Protein AF-A0A0G2JRS3-F1 (afdb_monomer_lite)

pLDDT: mean 91.02, std 6.95, range [60.47, 98.31]

Sequence (140 aa):
AFAGEIPKVLVAGDTMDSVKQSAALCLLRLYRTSPDLVPMGDWTSRVVHLLNDQHLGVVTAATSLITTLAQKNPEEFKTSVSLAVSRLSRIVTSASTDLQDYTYYFVPAPWLSVKLLRLLQCYPPPDPAVRGRLTECLET

Radius of gyration: 15.16 Å; chains: 1; bounding box: 39×33×40 Å

Foldseek 3Di:
DVLVCLLVLLLDPPHDLVSVLVSLVVNQVCCVVPVVSHDDDDSLVSLLVLLVDPDVSNVLSSLSSLLVVCLVVVPSNVSSLLSLLVSLLCQLPDDCVSQVVQQDPNRGNVSSNVSSVSSNVSDDQDDPVSNVSNVVSVVD

Structure (mmCIF, N/CA/C/O backbone):
data_AF-A0A0G2JRS3-F1
#
_entry.id   AF-A0A0G2JRS3-F1
#
loop_
_atom_site.group_PDB
_atom_site.id
_atom_site.type_symbol
_atom_site.label_atom_id
_atom_site.label_alt_id
_atom_site.label_comp_id
_atom_site.label_asym_id
_atom_site.label_entity_id
_atom_site.label_seq_id
_atom_site.pdbx_PDB_ins_code
_atom_site.Cartn_x
_atom_site.Cartn_y
_atom_site.Cartn_z
_atom_site.occupancy
_atom_site.B_iso_or_equiv
_atom_site.auth_seq_id
_atom_site.auth_comp_id
_atom_site.auth_asym_id
_atom_site.auth_atom_id
_atom_site.pdbx_PDB_model_num
ATOM 1 N N . ALA A 1 1 ? -21.414 -3.205 16.087 1.00 60.47 1 ALA A N 1
ATOM 2 C CA . ALA A 1 1 ? -21.018 -4.606 15.829 1.00 60.47 1 ALA A CA 1
ATOM 3 C C . ALA A 1 1 ? -20.270 -4.742 14.498 1.00 60.47 1 ALA A C 1
ATOM 5 O O . ALA A 1 1 ? -19.077 -4.980 14.531 1.00 60.47 1 ALA A O 1
ATOM 6 N N . PHE A 1 2 ? -20.906 -4.492 13.346 1.00 73.69 2 PHE A N 1
ATOM 7 C CA . PHE A 1 2 ? -20.319 -4.732 12.011 1.00 73.69 2 PHE A CA 1
ATOM 8 C C . PHE A 1 2 ? -19.009 -3.974 11.695 1.00 73.69 2 PHE A C 1
ATOM 10 O O . PHE A 1 2 ? -18.067 -4.568 11.180 1.00 73.69 2 PHE A O 1
ATOM 17 N N . ALA A 1 3 ? -18.908 -2.686 12.046 1.00 75.69 3 ALA A N 1
ATOM 18 C CA . ALA A 1 3 ? -17.735 -1.862 11.716 1.00 75.69 3 ALA A CA 1
ATOM 19 C C . ALA A 1 3 ? -16.421 -2.341 12.369 1.00 75.69 3 ALA A C 1
ATOM 21 O O . ALA A 1 3 ? -15.354 -2.146 11.797 1.00 75.69 3 ALA A O 1
ATOM 22 N N . GLY A 1 4 ? -16.496 -3.002 13.531 1.00 80.94 4 GLY A N 1
ATOM 23 C CA . GLY A 1 4 ? -15.323 -3.523 14.241 1.00 80.94 4 GLY A CA 1
ATOM 24 C C . GLY A 1 4 ? -14.808 -4.866 13.712 1.00 80.94 4 GLY A C 1
ATOM 25 O O . GLY A 1 4 ? -13.667 -5.228 13.989 1.00 80.94 4 GLY A O 1
ATOM 26 N N . GLU A 1 5 ? -15.614 -5.596 12.936 1.00 87.81 5 GLU A N 1
ATOM 27 C CA . GLU A 1 5 ? -15.226 -6.897 12.374 1.00 87.81 5 GLU A CA 1
ATOM 28 C C . GLU A 1 5 ? -14.497 -6.756 11.031 1.00 87.81 5 GLU A C 1
ATOM 30 O O . GLU A 1 5 ? -13.619 -7.556 10.718 1.00 87.81 5 GLU A O 1
ATOM 35 N N . ILE A 1 6 ? -14.790 -5.708 10.251 1.00 90.44 6 ILE A N 1
ATOM 36 C CA . ILE A 1 6 ? -14.165 -5.499 8.933 1.00 90.44 6 ILE A CA 1
ATOM 37 C C . ILE A 1 6 ? -12.636 -5.379 9.016 1.00 90.44 6 ILE A C 1
ATOM 39 O O . ILE A 1 6 ? -11.966 -6.048 8.227 1.00 90.44 6 ILE A O 1
ATOM 43 N N . PRO A 1 7 ? -12.046 -4.600 9.947 1.00 90.88 7 PRO A N 1
ATOM 44 C CA . PRO A 1 7 ? -10.596 -4.569 10.094 1.00 90.88 7 PRO A CA 1
ATOM 45 C C . PRO A 1 7 ? -10.005 -5.944 10.408 1.00 90.88 7 PRO A C 1
ATOM 47 O O . PRO A 1 7 ? -8.931 -6.257 9.908 1.00 90.88 7 PRO A O 1
ATOM 50 N N . LYS A 1 8 ? -10.711 -6.784 11.182 1.00 90.75 8 LYS A N 1
ATOM 51 C CA . LYS A 1 8 ? -10.253 -8.141 11.517 1.00 90.75 8 LYS A CA 1
ATOM 52 C C . LYS A 1 8 ? -10.215 -9.033 10.281 1.00 90.75 8 LYS A C 1
ATOM 54 O O . LYS A 1 8 ? -9.207 -9.691 10.062 1.00 90.75 8 LYS A O 1
ATOM 59 N N . VAL A 1 9 ? -11.264 -8.996 9.455 1.00 92.44 9 VAL A N 1
ATOM 60 C CA . VAL A 1 9 ? -11.320 -9.722 8.173 1.00 92.44 9 VAL A CA 1
ATOM 61 C C . VAL A 1 9 ? -10.226 -9.234 7.221 1.00 92.44 9 VAL A C 1
ATOM 63 O O . VAL A 1 9 ? -9.559 -10.033 6.576 1.00 92.44 9 VAL A O 1
ATOM 66 N N . LEU A 1 10 ? -9.992 -7.921 7.158 1.00 92.50 10 LEU A N 1
ATOM 67 C CA . LEU A 1 10 ? -8.975 -7.339 6.281 1.00 92.50 10 LEU A CA 1
ATOM 68 C C . LEU A 1 10 ? -7.552 -7.815 6.616 1.00 92.50 10 LEU A C 1
ATOM 70 O O . LEU A 1 10 ? -6.735 -7.987 5.713 1.00 92.50 10 LEU A O 1
ATOM 74 N N . VAL A 1 11 ? -7.247 -8.010 7.901 1.00 91.69 11 VAL A N 1
ATOM 75 C CA . VAL A 1 11 ? -5.906 -8.399 8.372 1.00 91.69 11 VAL A CA 1
ATOM 76 C C . VAL A 1 11 ? -5.775 -9.892 8.679 1.00 91.69 11 VAL A C 1
ATOM 78 O O . VAL A 1 11 ? -4.726 -10.323 9.164 1.00 91.69 11 VAL A O 1
ATOM 81 N N . ALA A 1 12 ? -6.826 -10.675 8.439 1.00 91.69 12 ALA A N 1
ATOM 82 C CA . ALA A 1 12 ? -6.815 -12.115 8.629 1.00 91.69 12 ALA A CA 1
ATOM 83 C C . ALA A 1 12 ? -6.032 -12.796 7.492 1.00 91.69 12 ALA A C 1
ATOM 85 O O . ALA A 1 12 ? -6.225 -12.507 6.309 1.00 91.69 12 ALA A O 1
ATOM 86 N N . GLY A 1 13 ? -5.101 -13.680 7.862 1.00 86.69 13 GLY A N 1
ATOM 87 C CA . GLY A 1 13 ? -4.164 -14.301 6.917 1.00 86.69 13 GLY A CA 1
ATOM 88 C C . GLY A 1 13 ? -4.803 -15.338 5.991 1.00 86.69 13 GLY A C 1
ATOM 89 O O . GLY A 1 13 ? -4.315 -15.547 4.887 1.00 86.69 13 GLY A O 1
ATOM 90 N N . ASP A 1 14 ? -5.903 -15.948 6.421 1.00 90.12 14 ASP A N 1
ATOM 91 C CA . ASP A 1 14 ? -6.689 -16.958 5.704 1.00 90.12 14 ASP A CA 1
ATOM 92 C C . ASP A 1 14 ? -7.771 -16.356 4.791 1.00 90.12 14 ASP A C 1
ATOM 94 O O . ASP A 1 14 ? -8.458 -17.073 4.064 1.00 90.12 14 ASP A O 1
ATOM 98 N N . THR A 1 15 ? -7.927 -15.030 4.800 1.00 92.81 15 THR A N 1
ATOM 99 C CA . THR A 1 15 ? -8.929 -14.344 3.985 1.00 92.81 15 THR A CA 1
ATOM 100 C C . THR A 1 15 ? -8.470 -14.222 2.534 1.00 92.81 15 THR A C 1
ATOM 102 O O . THR A 1 15 ? -7.354 -13.782 2.249 1.00 92.81 15 THR A O 1
ATOM 105 N N . MET A 1 16 ? -9.366 -14.565 1.606 1.00 95.50 16 MET A N 1
ATOM 106 C CA . MET A 1 16 ? -9.127 -14.463 0.164 1.00 95.50 16 MET A CA 1
ATOM 107 C C . MET A 1 16 ? -8.813 -13.024 -0.269 1.00 95.50 16 MET A C 1
ATOM 109 O O . MET A 1 16 ? -9.398 -12.062 0.235 1.00 95.50 16 MET A O 1
ATOM 113 N N . ASP A 1 17 ? -7.970 -12.867 -1.288 1.00 96.25 17 ASP A N 1
ATOM 114 C CA . ASP A 1 17 ? -7.538 -11.550 -1.774 1.00 96.25 17 ASP A CA 1
ATOM 115 C C . ASP A 1 17 ? -8.694 -10.679 -2.285 1.00 96.25 17 ASP A C 1
ATOM 117 O O . ASP A 1 17 ? -8.710 -9.466 -2.067 1.00 96.25 17 ASP A O 1
ATOM 121 N N . SER A 1 18 ? -9.708 -11.280 -2.914 1.00 95.75 18 SER A N 1
ATOM 122 C CA . SER A 1 18 ? -10.929 -10.581 -3.348 1.00 95.75 18 SER A CA 1
ATOM 123 C C . SER A 1 18 ? -11.730 -10.014 -2.168 1.00 95.75 18 SER A C 1
ATOM 125 O O . SER A 1 18 ? -12.297 -8.917 -2.248 1.00 95.75 18 SER A O 1
ATOM 127 N N . VAL A 1 19 ? -11.733 -10.730 -1.041 1.00 97.00 19 VAL A N 1
ATOM 128 C CA . VAL A 1 19 ? -12.377 -10.294 0.199 1.00 97.00 19 VAL A CA 1
ATOM 129 C C . VAL A 1 19 ? -11.562 -9.177 0.842 1.00 97.00 19 VAL A C 1
ATOM 131 O O . VAL A 1 19 ? -12.152 -8.169 1.218 1.00 97.00 19 VAL A O 1
ATOM 134 N N . LYS A 1 20 ? -10.225 -9.270 0.884 1.00 96.88 20 LYS A N 1
ATOM 135 C CA . LYS A 1 20 ? -9.358 -8.180 1.378 1.00 96.88 20 LYS A CA 1
ATOM 136 C C . LYS A 1 20 ? -9.559 -6.883 0.592 1.00 96.88 20 LYS A C 1
ATOM 138 O O . LYS A 1 20 ? -9.693 -5.815 1.187 1.00 96.88 20 LYS A O 1
ATOM 143 N N . GLN A 1 21 ? -9.646 -6.964 -0.738 1.00 97.56 21 GLN A N 1
ATOM 144 C CA . GLN A 1 21 ? -9.925 -5.809 -1.602 1.00 97.56 21 GLN A CA 1
ATOM 145 C C . GLN A 1 21 ? -11.246 -5.129 -1.233 1.00 97.56 21 GLN A C 1
ATOM 147 O O . GLN A 1 21 ? -11.301 -3.917 -1.003 1.00 97.56 21 GLN A O 1
ATOM 152 N N . SER A 1 22 ? -12.303 -5.933 -1.131 1.00 97.12 22 SER A N 1
ATOM 153 C CA . SER A 1 22 ? -13.647 -5.459 -0.803 1.00 97.12 22 SER A CA 1
ATOM 154 C C . SER A 1 22 ? -13.718 -4.909 0.622 1.00 97.12 22 SER A C 1
ATOM 156 O O . SER A 1 22 ? -14.298 -3.849 0.843 1.00 97.12 22 SER A O 1
ATOM 158 N N . ALA A 1 23 ? -13.073 -5.576 1.582 1.00 96.38 23 ALA A N 1
ATOM 159 C CA . ALA A 1 23 ? -13.008 -5.170 2.981 1.00 96.38 23 ALA A CA 1
ATOM 160 C C . ALA A 1 23 ? -12.268 -3.837 3.155 1.00 96.38 23 ALA A C 1
ATOM 162 O O . ALA A 1 23 ? -12.762 -2.963 3.864 1.00 96.38 23 ALA A O 1
ATOM 163 N N . ALA A 1 24 ? -11.144 -3.628 2.461 1.00 97.06 24 ALA A N 1
ATOM 164 C CA . ALA A 1 24 ? -10.405 -2.366 2.507 1.00 97.06 24 ALA A CA 1
ATOM 165 C C . ALA A 1 24 ? -11.246 -1.187 1.994 1.00 97.06 24 ALA A C 1
ATOM 167 O O . ALA A 1 24 ? -11.303 -0.134 2.633 1.00 97.06 24 ALA A O 1
ATOM 168 N N . LEU A 1 25 ? -11.942 -1.360 0.865 1.00 97.38 25 LEU A N 1
ATOM 169 C CA . LEU A 1 25 ? -12.809 -0.317 0.308 1.00 97.38 25 LEU A CA 1
ATOM 170 C C . LEU A 1 25 ? -14.097 -0.124 1.123 1.00 97.38 25 LEU A C 1
ATOM 172 O O . LEU A 1 25 ? -14.579 1.003 1.254 1.00 97.38 25 LEU A O 1
ATOM 176 N N . CYS A 1 26 ? -14.632 -1.194 1.713 1.00 95.94 26 CYS A N 1
ATOM 177 C CA . CYS A 1 26 ? -15.758 -1.126 2.638 1.00 95.94 26 CYS A CA 1
ATOM 178 C C . CYS A 1 26 ? -15.383 -0.319 3.886 1.00 95.94 26 CYS A C 1
ATOM 180 O O . CYS A 1 26 ? -16.081 0.634 4.236 1.00 95.94 26 CYS A O 1
ATOM 182 N N . LEU A 1 27 ? -14.232 -0.620 4.495 1.00 95.12 27 LEU A N 1
ATOM 183 C CA . LEU A 1 27 ? -13.711 0.113 5.645 1.00 95.12 27 LEU A CA 1
ATOM 184 C C . LEU A 1 27 ? -13.454 1.581 5.305 1.00 95.12 27 LEU A C 1
ATOM 186 O O . LEU A 1 27 ? -13.813 2.465 6.077 1.00 95.12 27 LEU A O 1
ATOM 190 N N . LEU A 1 28 ? -12.913 1.853 4.116 1.00 95.81 28 LEU A N 1
ATOM 191 C CA . LEU A 1 28 ? -12.740 3.211 3.610 1.00 95.81 28 LEU A CA 1
ATOM 192 C C . LEU A 1 28 ? -14.079 3.956 3.512 1.00 95.81 28 LEU A C 1
ATOM 194 O O . LEU A 1 28 ? -14.180 5.119 3.912 1.00 95.81 28 LEU A O 1
ATOM 198 N N . ARG A 1 29 ? -15.121 3.308 2.977 1.00 96.00 29 ARG A N 1
ATOM 199 C CA . ARG A 1 29 ? -16.453 3.912 2.878 1.00 96.00 29 ARG A CA 1
ATOM 200 C C . ARG A 1 29 ? -17.052 4.172 4.257 1.00 96.00 29 ARG A C 1
ATOM 202 O O . ARG A 1 29 ? -17.611 5.250 4.460 1.00 96.00 29 ARG A O 1
ATOM 209 N N . LEU A 1 30 ? -16.911 3.233 5.191 1.00 94.19 30 LEU A N 1
ATOM 210 C CA . LEU A 1 30 ? -17.360 3.404 6.571 1.00 94.19 30 LEU A CA 1
ATOM 211 C C . LEU A 1 30 ? -16.632 4.555 7.257 1.00 94.19 30 LEU A C 1
ATOM 213 O O . LEU A 1 30 ? -17.294 5.435 7.791 1.00 94.19 30 LEU A O 1
ATOM 217 N N . TYR A 1 31 ? -15.306 4.624 7.145 1.00 93.81 31 TYR A N 1
ATOM 218 C CA . TYR A 1 31 ? -14.511 5.710 7.718 1.00 93.81 31 TYR A CA 1
ATOM 219 C C . TYR A 1 31 ? -14.929 7.087 7.185 1.00 93.81 31 TYR A C 1
ATOM 221 O O . TYR A 1 31 ? -15.043 8.046 7.942 1.00 93.81 31 TYR A O 1
ATOM 229 N N . ARG A 1 32 ? -15.220 7.190 5.881 1.00 94.31 32 ARG A N 1
ATOM 230 C CA . ARG A 1 32 ? -15.728 8.434 5.273 1.00 94.31 32 ARG A CA 1
ATOM 231 C C . ARG A 1 32 ? -17.140 8.804 5.726 1.00 94.31 32 ARG A C 1
ATOM 233 O O . ARG A 1 32 ? -17.484 9.978 5.682 1.00 94.31 32 ARG A O 1
ATOM 240 N N . THR A 1 33 ? -17.958 7.821 6.095 1.00 95.00 33 THR A N 1
ATOM 241 C CA . THR A 1 33 ? -19.363 8.034 6.483 1.00 95.00 33 THR A CA 1
ATOM 242 C C . THR A 1 33 ? -19.491 8.324 7.976 1.00 95.00 33 THR A C 1
ATOM 244 O O . THR A 1 33 ? -20.277 9.173 8.383 1.00 95.00 33 THR A O 1
ATOM 247 N N . SER A 1 34 ? -18.729 7.614 8.803 1.00 91.88 34 SER A N 1
ATOM 248 C CA . SER A 1 34 ? -18.791 7.682 10.262 1.00 91.88 34 SER A CA 1
ATOM 249 C C . SER A 1 34 ? -17.421 7.302 10.841 1.00 91.88 34 SER A C 1
ATOM 251 O O . SER A 1 34 ? -17.211 6.141 11.205 1.00 91.88 34 SER A O 1
ATOM 253 N N . PRO A 1 35 ? -16.464 8.248 10.901 1.00 89.56 35 PRO A N 1
ATOM 254 C CA . PRO A 1 35 ? -15.103 7.969 11.362 1.00 89.56 35 PRO A CA 1
ATOM 255 C C . PRO A 1 35 ? -15.065 7.478 12.815 1.00 89.56 35 PRO A C 1
ATOM 257 O O . PRO A 1 35 ? -14.226 6.649 13.150 1.00 89.56 35 PRO A O 1
ATOM 260 N N . ASP A 1 36 ? -16.020 7.908 13.643 1.00 88.69 36 ASP A N 1
ATOM 261 C CA . ASP A 1 36 ? -16.122 7.548 15.065 1.00 88.69 36 ASP A CA 1
ATOM 262 C C . A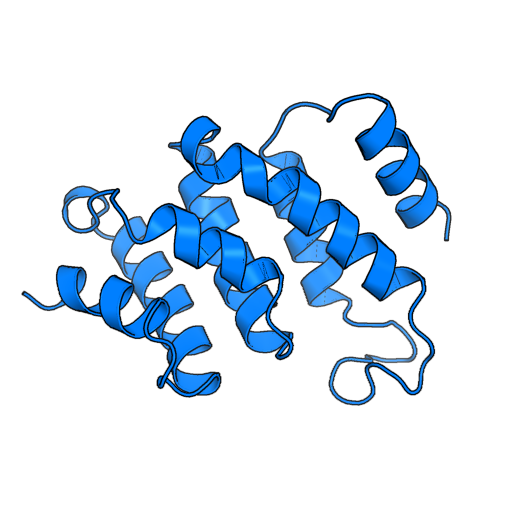SP A 1 36 ? -16.343 6.042 15.292 1.00 88.69 36 ASP A C 1
ATOM 264 O O . ASP A 1 36 ? -16.046 5.511 16.359 1.00 88.69 36 ASP A O 1
ATOM 268 N N . LEU A 1 37 ? -16.847 5.331 14.276 1.00 86.19 37 LEU A N 1
ATOM 269 C CA . LEU A 1 37 ? -17.087 3.887 14.327 1.00 86.19 37 LEU A CA 1
ATOM 270 C C . LEU A 1 37 ? -15.849 3.051 13.976 1.00 86.19 37 LEU A C 1
ATOM 272 O O . LEU A 1 37 ? -15.894 1.826 14.100 1.00 86.19 37 LEU A O 1
ATOM 276 N N . VAL A 1 38 ? -14.771 3.685 13.508 1.00 87.38 38 VAL A N 1
ATOM 277 C CA . VAL A 1 38 ? -13.546 3.020 13.056 1.00 87.38 38 VAL A CA 1
ATOM 278 C C . VAL A 1 38 ? -12.380 3.484 13.934 1.00 87.38 38 VAL A C 1
ATOM 280 O O . VAL A 1 38 ? -11.620 4.372 13.539 1.00 87.38 38 VAL A O 1
ATOM 283 N N . PRO A 1 39 ? -12.229 2.914 15.143 1.00 84.31 39 PRO A N 1
ATOM 284 C CA . PRO A 1 39 ? -11.106 3.244 16.005 1.00 84.31 39 PRO A CA 1
ATOM 285 C C . PRO A 1 39 ? -9.797 2.726 15.399 1.00 84.31 39 PRO A C 1
ATOM 287 O O . PRO A 1 39 ? -9.718 1.604 14.883 1.00 84.31 39 PRO A O 1
ATOM 290 N N . MET A 1 40 ? -8.758 3.555 15.480 1.00 86.25 40 MET A N 1
ATOM 291 C CA . MET A 1 40 ? -7.389 3.127 15.194 1.00 86.25 40 MET A CA 1
ATOM 292 C C . MET A 1 40 ? -6.928 2.145 16.282 1.00 86.25 40 MET A C 1
ATOM 294 O O . MET A 1 40 ? -7.330 2.264 17.439 1.00 86.25 40 MET A O 1
ATOM 298 N N . GLY A 1 41 ? -6.114 1.159 15.910 1.00 84.38 41 GLY A N 1
ATOM 299 C CA . GLY A 1 41 ? -5.618 0.123 16.818 1.00 84.38 41 GLY A CA 1
ATOM 300 C C . GLY A 1 41 ? -4.726 -0.878 16.089 1.00 84.38 41 GLY A C 1
ATOM 301 O O . GLY A 1 41 ? -4.273 -0.604 14.985 1.00 84.38 41 GLY A O 1
ATOM 302 N N . ASP A 1 42 ? -4.537 -2.070 16.654 1.00 84.44 42 ASP A N 1
ATOM 303 C CA . ASP A 1 42 ? -3.530 -3.063 16.224 1.00 84.44 42 ASP A CA 1
ATOM 304 C C . ASP A 1 42 ? -3.570 -3.473 14.737 1.00 84.44 42 ASP A C 1
ATOM 306 O O . ASP A 1 42 ? -2.593 -3.991 14.189 1.00 84.44 42 ASP A O 1
ATOM 310 N N . TRP A 1 43 ? -4.695 -3.249 14.057 1.00 90.38 43 TRP A N 1
ATOM 311 C CA . TRP A 1 43 ? -4.868 -3.543 12.637 1.00 90.38 43 TRP A CA 1
ATOM 312 C C . TRP A 1 43 ? -4.169 -2.531 11.707 1.00 90.38 43 TRP A C 1
ATOM 314 O O . TRP A 1 43 ? -3.917 -2.874 10.552 1.00 90.38 43 TRP A O 1
ATOM 324 N N . THR A 1 44 ? -3.819 -1.322 12.173 1.00 91.31 44 THR A N 1
ATOM 325 C CA . THR A 1 44 ? -3.196 -0.258 11.354 1.00 91.31 44 THR A CA 1
ATOM 326 C C . THR A 1 44 ? -1.868 -0.717 10.753 1.00 91.31 44 THR A C 1
ATOM 328 O O . THR A 1 44 ? -1.681 -0.665 9.535 1.00 91.31 44 THR A O 1
ATOM 331 N N . SER A 1 45 ? -0.984 -1.267 11.589 1.00 91.62 45 SER A N 1
ATOM 332 C CA . SER A 1 45 ? 0.315 -1.822 11.180 1.00 91.62 45 SER A CA 1
ATOM 333 C C . SER A 1 45 ? 0.172 -2.932 10.132 1.00 91.62 45 SER A C 1
ATOM 335 O O . SER A 1 45 ? 0.883 -2.958 9.125 1.00 91.62 45 SER A O 1
ATOM 337 N N . ARG A 1 46 ? -0.807 -3.823 10.319 1.00 93.62 46 ARG A N 1
ATOM 338 C CA . ARG A 1 46 ? -1.088 -4.930 9.397 1.00 93.62 46 ARG A CA 1
ATOM 339 C C . ARG A 1 46 ? -1.627 -4.433 8.060 1.00 93.62 46 ARG A C 1
ATOM 341 O O . ARG A 1 46 ? -1.233 -4.958 7.025 1.00 93.62 46 ARG A O 1
ATOM 348 N N . VAL A 1 47 ? -2.462 -3.392 8.060 1.00 94.81 47 VAL A N 1
ATOM 349 C CA . VAL A 1 47 ? -2.934 -2.756 6.821 1.00 94.81 47 VAL A CA 1
ATOM 350 C C . VAL A 1 47 ? -1.783 -2.118 6.049 1.00 94.81 47 VAL A C 1
ATOM 352 O O . VAL A 1 47 ? -1.742 -2.250 4.830 1.00 94.81 47 VAL A O 1
ATOM 355 N N . VAL A 1 48 ? -0.810 -1.497 6.721 1.00 95.94 48 VAL A N 1
ATOM 356 C CA . VAL A 1 48 ? 0.400 -0.996 6.045 1.00 95.94 48 VAL A CA 1
ATOM 357 C C . VAL A 1 48 ? 1.189 -2.139 5.401 1.00 95.94 48 VAL A C 1
ATOM 359 O O . VAL A 1 48 ? 1.645 -2.007 4.264 1.00 95.94 48 VAL A O 1
ATOM 362 N N . HIS A 1 49 ? 1.296 -3.290 6.070 1.00 94.94 49 HIS A N 1
ATOM 363 C CA . HIS A 1 49 ? 1.951 -4.469 5.501 1.00 94.94 49 HIS A CA 1
ATOM 364 C C . HIS A 1 49 ? 1.253 -5.037 4.256 1.00 94.94 49 HIS A C 1
ATOM 366 O O . HIS A 1 49 ? 1.937 -5.652 3.437 1.00 94.94 49 HIS A O 1
ATOM 372 N N . LEU A 1 50 ? -0.040 -4.764 4.034 1.00 96.06 50 LEU A N 1
ATOM 373 C CA . LEU A 1 50 ? -0.728 -5.133 2.787 1.00 96.06 50 LEU A CA 1
ATOM 374 C C . LEU A 1 50 ? -0.124 -4.454 1.548 1.00 96.06 50 LEU A C 1
ATOM 376 O O . LEU A 1 50 ? -0.325 -4.933 0.436 1.00 96.06 50 LEU A O 1
ATOM 380 N N . LEU A 1 51 ? 0.670 -3.385 1.699 1.00 96.69 51 LEU A N 1
ATOM 381 C CA . LEU A 1 51 ? 1.425 -2.809 0.578 1.00 96.69 51 LEU A CA 1
ATOM 382 C C . LEU A 1 51 ? 2.486 -3.766 0.005 1.00 96.69 51 LEU A C 1
ATOM 384 O O . LEU A 1 51 ? 2.953 -3.570 -1.117 1.00 96.69 51 LEU A O 1
ATOM 388 N N . ASN A 1 52 ? 2.863 -4.803 0.757 1.00 95.12 52 ASN A N 1
ATOM 389 C CA . ASN A 1 52 ? 3.792 -5.835 0.306 1.00 95.12 52 ASN A CA 1
ATOM 390 C C . ASN A 1 52 ? 3.113 -7.061 -0.310 1.00 95.12 52 ASN A C 1
ATOM 392 O O . ASN A 1 52 ? 3.841 -7.929 -0.802 1.00 95.12 52 ASN A O 1
ATOM 396 N N . ASP A 1 53 ? 1.778 -7.121 -0.313 1.00 95.06 53 ASP A N 1
ATOM 397 C CA . ASP A 1 53 ? 1.006 -8.250 -0.833 1.00 95.06 53 ASP A CA 1
ATOM 398 C C . ASP A 1 53 ? 1.389 -8.570 -2.294 1.00 95.06 53 ASP A C 1
ATOM 400 O O . ASP A 1 53 ? 1.807 -7.693 -3.066 1.00 95.06 53 ASP A O 1
ATOM 404 N N . GLN A 1 54 ? 1.322 -9.851 -2.658 1.00 92.56 54 GLN A N 1
ATOM 405 C CA . GLN A 1 54 ? 1.600 -10.299 -4.022 1.00 92.56 54 GLN A CA 1
ATOM 406 C C . GLN A 1 54 ? 0.494 -9.843 -4.976 1.00 92.56 54 GLN A C 1
ATOM 408 O O . GLN A 1 54 ? 0.777 -9.448 -6.107 1.00 92.56 54 GLN A O 1
ATOM 413 N N . HIS A 1 55 ? -0.754 -9.831 -4.509 1.00 95.00 55 HIS A N 1
ATOM 414 C CA . HIS A 1 55 ? -1.903 -9.479 -5.317 1.00 95.00 55 HIS A CA 1
ATOM 415 C C . HIS A 1 55 ? -2.039 -7.952 -5.431 1.00 95.00 55 HIS A C 1
ATOM 417 O O . HIS A 1 55 ? -2.507 -7.272 -4.514 1.00 95.00 55 HIS A O 1
ATOM 423 N N . LEU A 1 56 ? -1.709 -7.378 -6.596 1.00 95.38 56 LEU A N 1
ATOM 424 C CA . LEU A 1 56 ? -1.721 -5.917 -6.794 1.00 95.38 56 LEU A CA 1
ATOM 425 C C . LEU A 1 56 ? -3.100 -5.271 -6.592 1.00 95.38 56 LEU A C 1
ATOM 427 O O . LEU A 1 56 ? -3.182 -4.106 -6.198 1.00 95.38 56 LEU A O 1
ATOM 431 N N . GLY A 1 57 ? -4.192 -6.016 -6.786 1.00 96.81 57 GLY A N 1
ATOM 432 C CA . GLY A 1 57 ? -5.538 -5.583 -6.391 1.00 96.81 57 GLY A CA 1
ATOM 433 C C . GLY A 1 57 ? -5.657 -5.261 -4.894 1.00 96.81 57 GLY A C 1
ATOM 434 O O . GLY A 1 57 ? -6.197 -4.211 -4.537 1.00 96.81 57 GLY A O 1
ATOM 435 N N . VAL A 1 58 ? -5.090 -6.099 -4.014 1.00 97.31 58 VAL A N 1
ATOM 436 C CA . VAL A 1 58 ? -5.058 -5.861 -2.559 1.00 97.31 58 VAL A CA 1
ATOM 437 C C . VAL A 1 58 ? -4.250 -4.603 -2.263 1.00 97.31 58 VAL A C 1
ATOM 439 O O . VAL A 1 58 ? -4.745 -3.713 -1.573 1.00 97.31 58 VAL A O 1
ATOM 442 N N . VAL A 1 59 ? -3.065 -4.470 -2.869 1.00 97.94 59 VAL A N 1
ATOM 443 C CA . VAL A 1 59 ? -2.210 -3.277 -2.735 1.00 97.94 59 VAL A CA 1
ATOM 444 C C . VAL A 1 59 ? -2.961 -2.014 -3.171 1.00 97.94 59 VAL A C 1
ATOM 446 O O . VAL A 1 59 ? -2.929 -0.998 -2.480 1.00 97.94 59 VAL A O 1
ATOM 449 N N . THR A 1 60 ? -3.700 -2.071 -4.279 1.00 98.06 60 THR A N 1
ATOM 450 C CA . THR A 1 60 ? -4.493 -0.955 -4.824 1.00 98.06 60 THR A CA 1
ATOM 451 C C . THR A 1 60 ? -5.593 -0.504 -3.856 1.00 98.06 60 THR A C 1
ATOM 453 O O . THR A 1 60 ? -5.779 0.700 -3.617 1.00 98.06 60 THR A O 1
ATOM 456 N N . ALA A 1 61 ? -6.323 -1.462 -3.280 1.00 98.12 61 ALA A N 1
ATOM 457 C CA . ALA A 1 61 ? -7.379 -1.195 -2.311 1.00 98.12 61 ALA A CA 1
ATOM 458 C C . ALA A 1 61 ? -6.805 -0.659 -0.987 1.00 98.12 61 ALA A C 1
ATOM 460 O O . ALA A 1 61 ? -7.245 0.390 -0.507 1.00 98.12 61 ALA A O 1
ATOM 461 N N . ALA A 1 62 ? -5.767 -1.313 -0.456 1.00 97.88 62 ALA A N 1
ATOM 462 C CA . ALA A 1 62 ? -5.066 -0.913 0.762 1.00 97.88 62 ALA A CA 1
ATOM 463 C C . ALA A 1 62 ? -4.453 0.487 0.636 1.00 97.88 62 ALA A C 1
ATOM 465 O O . ALA A 1 62 ? -4.654 1.316 1.517 1.00 97.88 62 ALA A O 1
ATOM 466 N N . THR A 1 63 ? -3.804 0.802 -0.491 1.00 98.31 63 THR A N 1
ATOM 467 C CA . THR A 1 63 ? -3.252 2.143 -0.756 1.00 98.31 63 THR A CA 1
ATOM 468 C C . THR A 1 63 ? -4.341 3.205 -0.642 1.00 98.31 63 THR A C 1
ATOM 470 O O . THR A 1 63 ? -4.152 4.208 0.031 1.00 98.31 63 THR A O 1
ATOM 473 N N . SER A 1 64 ? -5.524 2.964 -1.218 1.00 98.00 64 SER A N 1
ATOM 474 C CA . SER A 1 64 ? -6.641 3.922 -1.171 1.00 98.00 64 SER A CA 1
ATOM 475 C C . SER A 1 64 ? -7.161 4.168 0.252 1.00 98.00 64 SER A C 1
ATOM 477 O O . SER A 1 64 ? -7.519 5.301 0.599 1.00 98.00 64 SER A O 1
ATOM 479 N N . LEU A 1 65 ? -7.208 3.109 1.065 1.00 97.38 65 LEU A N 1
ATOM 480 C CA . LEU A 1 65 ? -7.555 3.188 2.480 1.00 97.38 65 LEU A 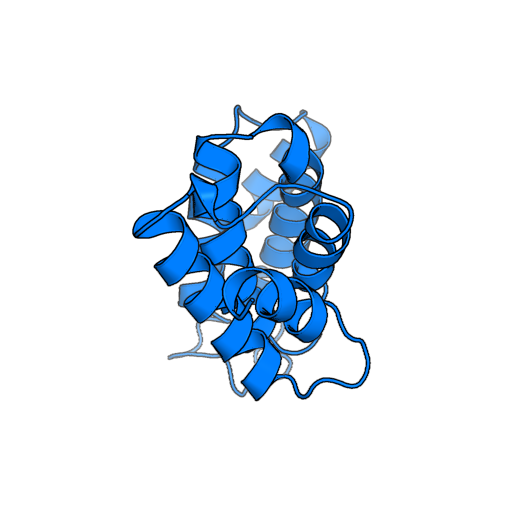CA 1
ATOM 481 C C . LEU A 1 65 ? -6.493 3.986 3.249 1.00 97.38 65 LEU A C 1
ATOM 483 O O . LEU A 1 65 ? -6.831 4.997 3.863 1.00 97.38 65 LEU A O 1
ATOM 487 N N . ILE A 1 66 ? -5.220 3.592 3.141 1.00 97.25 66 ILE A N 1
ATOM 488 C CA . ILE A 1 66 ? -4.088 4.236 3.823 1.00 97.25 66 ILE A CA 1
ATOM 489 C C . ILE A 1 66 ? -4.008 5.717 3.454 1.00 97.25 66 ILE A C 1
ATOM 491 O O . ILE A 1 66 ? -3.916 6.542 4.352 1.00 97.25 66 ILE A O 1
ATOM 495 N N . THR A 1 67 ? -4.129 6.088 2.174 1.00 97.69 67 THR A N 1
ATOM 496 C CA . THR A 1 67 ? -4.127 7.499 1.745 1.00 97.69 67 THR A CA 1
ATOM 497 C C . THR A 1 67 ? -5.184 8.321 2.479 1.00 97.69 67 THR A C 1
ATOM 499 O O . THR A 1 67 ? -4.930 9.464 2.840 1.00 97.69 67 THR A O 1
ATOM 502 N N . THR A 1 68 ? -6.373 7.760 2.715 1.00 96.62 68 THR A N 1
ATOM 503 C CA . THR A 1 68 ? -7.449 8.485 3.408 1.00 96.62 68 THR A CA 1
ATOM 504 C C . THR A 1 68 ? -7.198 8.565 4.915 1.00 96.62 68 THR A C 1
ATOM 506 O O . THR A 1 68 ? -7.460 9.602 5.516 1.00 96.62 68 THR A O 1
ATOM 509 N N . LEU A 1 69 ? -6.675 7.501 5.530 1.00 94.81 69 LEU A N 1
ATOM 510 C CA . LEU A 1 69 ? -6.370 7.480 6.965 1.00 94.81 69 LEU A CA 1
ATOM 511 C C . LEU A 1 69 ? -5.157 8.363 7.310 1.00 94.81 69 LEU A C 1
ATOM 513 O O . LEU A 1 69 ? -5.192 9.118 8.280 1.00 94.81 69 LEU A O 1
ATOM 517 N N . ALA A 1 70 ? -4.121 8.349 6.468 1.00 95.06 70 ALA A N 1
ATOM 518 C CA . ALA A 1 70 ? -2.903 9.143 6.620 1.00 95.06 70 ALA A CA 1
ATOM 519 C C . ALA A 1 70 ? -3.164 10.658 6.623 1.00 95.06 70 ALA A C 1
ATOM 521 O O . ALA A 1 70 ? -2.425 11.399 7.259 1.00 95.06 70 ALA A O 1
ATOM 522 N N . GLN A 1 71 ? -4.231 11.130 5.968 1.00 92.44 71 GLN A N 1
ATOM 523 C CA . GLN A 1 71 ? -4.602 12.551 5.992 1.00 92.44 71 GLN A CA 1
ATOM 524 C C . GLN A 1 71 ? -4.976 13.054 7.392 1.00 92.44 71 GLN A C 1
ATOM 526 O O . GLN A 1 71 ? -4.758 14.226 7.686 1.00 92.44 71 GLN A O 1
ATOM 531 N N . LYS A 1 72 ? -5.548 12.195 8.247 1.00 90.62 72 LYS A N 1
ATOM 532 C CA . LYS A 1 72 ? -5.879 12.545 9.639 1.00 90.62 72 LYS A CA 1
ATOM 533 C C . LYS A 1 72 ? -4.840 12.046 10.640 1.00 90.62 72 LYS A C 1
ATOM 535 O O . LYS A 1 72 ? -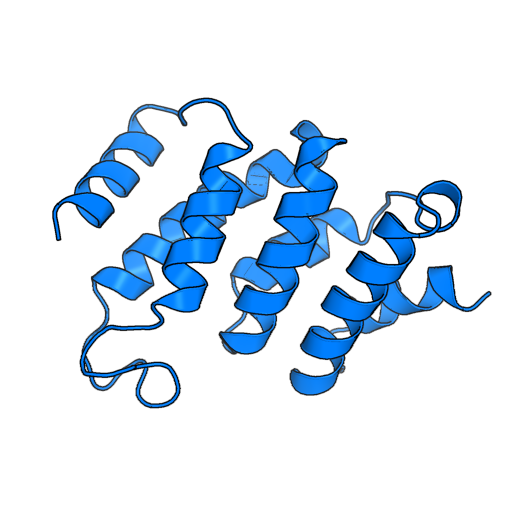4.664 12.667 11.682 1.00 90.62 72 LYS A O 1
ATOM 540 N N . ASN A 1 73 ? -4.158 10.944 10.333 1.00 90.88 73 ASN A N 1
ATOM 541 C CA . ASN A 1 73 ? -3.227 10.274 11.239 1.00 90.88 73 ASN A CA 1
ATOM 542 C C . ASN A 1 73 ? -1.887 9.970 10.540 1.00 90.88 73 ASN A C 1
ATOM 544 O O . ASN A 1 73 ? -1.531 8.803 10.394 1.00 90.88 73 ASN A O 1
ATOM 548 N N . PRO A 1 74 ? -1.129 10.984 10.083 1.00 92.12 74 PRO A N 1
ATOM 549 C CA . PRO A 1 74 ? 0.059 10.761 9.256 1.00 92.12 74 PRO A CA 1
ATOM 550 C C . PRO A 1 74 ? 1.133 9.922 9.962 1.00 92.12 74 PRO A C 1
ATOM 552 O O . PRO A 1 74 ? 1.692 9.022 9.335 1.00 92.12 74 PRO A O 1
ATOM 555 N N . GLU A 1 75 ? 1.373 10.157 11.257 1.00 91.38 75 GLU A N 1
ATOM 556 C CA . GLU A 1 75 ? 2.400 9.447 12.038 1.00 91.38 75 GLU A CA 1
ATOM 557 C C . GLU A 1 75 ? 2.159 7.931 12.101 1.00 91.38 75 GLU A C 1
ATOM 559 O O . GLU A 1 75 ? 3.092 7.154 11.907 1.00 91.38 75 GLU A O 1
ATOM 564 N N . GLU A 1 76 ? 0.903 7.507 12.256 1.00 91.19 76 GLU A N 1
ATOM 565 C CA . GLU A 1 76 ? 0.513 6.092 12.351 1.00 91.19 76 GLU A CA 1
ATOM 566 C C . GLU A 1 76 ? 0.835 5.314 11.062 1.00 91.19 76 GLU A C 1
ATOM 568 O O . GLU A 1 76 ? 1.177 4.133 11.085 1.00 91.19 76 GLU A O 1
ATOM 573 N N . PHE A 1 77 ? 0.760 5.993 9.913 1.00 94.69 77 PHE A N 1
ATOM 574 C CA . PHE A 1 77 ? 0.959 5.395 8.593 1.00 94.69 77 PHE A CA 1
ATOM 575 C C . PHE A 1 77 ? 2.306 5.767 7.962 1.00 94.69 77 PHE A C 1
ATOM 577 O O . PHE A 1 77 ? 2.549 5.430 6.805 1.00 94.69 77 PHE A O 1
ATOM 584 N N . LYS A 1 78 ? 3.219 6.426 8.685 1.00 93.38 78 LYS A N 1
ATOM 585 C CA . LYS A 1 78 ? 4.499 6.922 8.142 1.00 93.38 78 LYS A CA 1
ATOM 586 C C . LYS A 1 78 ? 5.374 5.818 7.535 1.00 93.38 78 LYS A C 1
ATOM 588 O O . LYS A 1 78 ? 6.069 6.042 6.544 1.00 93.38 78 LYS A O 1
ATOM 593 N N . THR A 1 79 ? 5.293 4.600 8.068 1.00 93.06 79 THR A N 1
ATOM 594 C CA . THR A 1 79 ? 5.981 3.409 7.534 1.00 93.06 79 THR A CA 1
ATOM 595 C C . THR A 1 79 ? 5.534 3.044 6.113 1.00 93.06 79 THR A C 1
ATOM 597 O O . THR A 1 79 ? 6.312 2.453 5.360 1.00 93.06 79 THR A O 1
ATOM 600 N N . SER A 1 80 ? 4.331 3.460 5.699 1.00 95.38 80 SER A N 1
ATOM 601 C CA . SER A 1 80 ? 3.817 3.246 4.343 1.00 95.38 80 SER A CA 1
ATOM 602 C C . SER A 1 80 ? 4.638 3.959 3.266 1.00 95.38 80 SER A C 1
ATOM 604 O O . SER A 1 80 ? 4.695 3.461 2.147 1.00 95.38 80 SER A O 1
ATOM 606 N N . VAL A 1 81 ? 5.338 5.055 3.591 1.00 95.12 81 VAL A N 1
ATOM 607 C CA . VAL A 1 81 ? 6.161 5.820 2.634 1.00 95.12 81 VAL A CA 1
ATOM 608 C C . VAL A 1 81 ? 7.286 4.959 2.061 1.00 95.12 81 VAL A C 1
ATOM 610 O O . VAL A 1 81 ? 7.423 4.843 0.844 1.00 95.12 81 VAL A O 1
ATOM 613 N N . SER A 1 82 ? 8.066 4.306 2.928 1.00 93.69 82 SER A N 1
ATOM 614 C CA . SER A 1 82 ? 9.183 3.449 2.505 1.00 93.69 82 SER A CA 1
ATOM 615 C C . SER A 1 82 ? 8.695 2.254 1.678 1.00 93.69 82 SER A C 1
ATOM 617 O O . SER A 1 82 ? 9.269 1.929 0.634 1.00 93.69 82 SER A O 1
ATOM 619 N N . LEU A 1 83 ? 7.579 1.640 2.091 1.00 95.62 83 LEU A N 1
ATOM 620 C CA . LEU A 1 83 ? 6.968 0.528 1.361 1.00 95.62 83 LEU A CA 1
ATOM 621 C C . LEU A 1 83 ? 6.426 0.966 -0.003 1.00 95.62 83 LEU A C 1
ATOM 623 O O . LEU A 1 83 ? 6.663 0.278 -0.994 1.00 95.62 83 LEU A O 1
ATOM 627 N N . ALA A 1 84 ? 5.760 2.119 -0.075 1.00 96.19 84 ALA A N 1
ATOM 628 C CA . ALA A 1 84 ? 5.204 2.660 -1.309 1.00 96.19 84 ALA A CA 1
ATOM 629 C C . ALA A 1 84 ? 6.298 3.005 -2.327 1.00 96.19 84 ALA A C 1
ATOM 631 O O . ALA A 1 84 ? 6.178 2.612 -3.485 1.00 96.19 84 ALA A O 1
ATOM 632 N N . VAL A 1 85 ? 7.392 3.654 -1.903 1.00 94.75 85 VAL A N 1
ATOM 633 C CA . VAL A 1 85 ? 8.549 3.924 -2.779 1.00 94.75 85 VAL A CA 1
ATOM 634 C C . VAL A 1 85 ? 9.178 2.621 -3.260 1.00 94.75 85 VAL A C 1
ATOM 636 O O . VAL A 1 85 ? 9.444 2.461 -4.450 1.00 94.75 85 VAL A O 1
ATOM 639 N N . SER A 1 86 ? 9.373 1.656 -2.358 1.00 94.31 86 SER A N 1
ATOM 640 C CA . SER A 1 86 ? 9.944 0.365 -2.738 1.00 94.31 86 SER A CA 1
ATOM 641 C C . SER A 1 86 ? 9.068 -0.381 -3.740 1.00 94.31 86 SER A C 1
ATOM 643 O O . SER A 1 86 ? 9.574 -1.009 -4.670 1.00 94.31 86 SER A O 1
ATOM 645 N N . ARG A 1 87 ? 7.744 -0.291 -3.589 1.00 95.06 87 ARG A N 1
ATOM 646 C CA . ARG A 1 87 ? 6.816 -0.964 -4.490 1.00 95.06 87 ARG A CA 1
ATOM 647 C C . ARG A 1 87 ? 6.684 -0.261 -5.832 1.00 95.06 87 ARG A C 1
ATOM 649 O O . ARG A 1 87 ? 6.672 -0.953 -6.841 1.00 95.06 87 ARG A O 1
ATOM 656 N N . LEU A 1 88 ? 6.690 1.070 -5.851 1.00 94.88 88 LEU A N 1
ATOM 657 C CA . LEU A 1 88 ? 6.744 1.854 -7.082 1.00 94.88 88 LEU A CA 1
ATOM 658 C C . LEU A 1 88 ? 8.009 1.529 -7.890 1.00 94.88 88 LEU A C 1
ATOM 660 O O . LEU A 1 88 ? 7.900 1.211 -9.068 1.00 94.88 88 LEU A O 1
ATOM 664 N N . SER A 1 89 ? 9.173 1.483 -7.234 1.00 93.62 89 SER A N 1
ATOM 665 C CA . SER A 1 89 ? 10.455 1.093 -7.844 1.00 93.62 89 SER A CA 1
ATOM 666 C C . SER A 1 89 ? 10.395 -0.282 -8.509 1.00 93.62 89 SER A C 1
ATOM 668 O O . SER A 1 89 ? 10.846 -0.447 -9.639 1.00 93.62 89 SER A O 1
ATOM 670 N N . ARG A 1 90 ? 9.756 -1.263 -7.862 1.00 92.62 90 ARG A N 1
ATOM 671 C 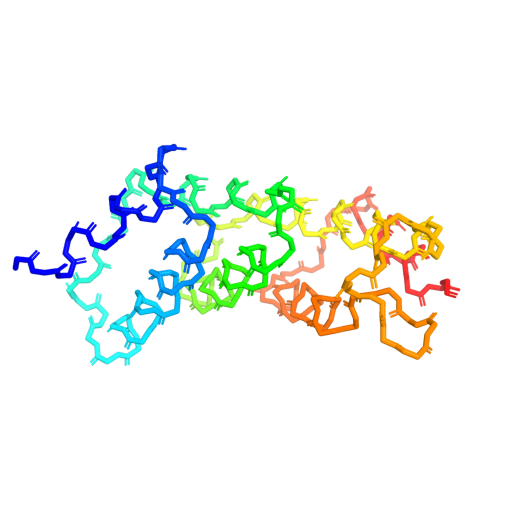CA . ARG A 1 90 ? 9.553 -2.593 -8.453 1.00 92.62 90 ARG A CA 1
ATOM 672 C C . ARG A 1 90 ? 8.599 -2.592 -9.645 1.00 92.62 90 ARG A C 1
ATOM 674 O O . ARG A 1 90 ? 8.762 -3.422 -10.524 1.00 92.62 90 ARG A O 1
ATOM 681 N N . ILE A 1 91 ? 7.593 -1.717 -9.661 1.00 92.88 91 ILE A N 1
ATOM 682 C CA . ILE A 1 91 ? 6.635 -1.624 -10.772 1.00 92.88 91 ILE A CA 1
ATOM 683 C C . ILE A 1 91 ? 7.325 -1.033 -12.004 1.00 92.88 91 ILE A C 1
ATOM 685 O O . ILE A 1 91 ? 7.235 -1.614 -13.080 1.00 92.88 91 ILE A O 1
ATOM 689 N N . VAL A 1 92 ? 8.054 0.075 -11.851 1.00 91.00 92 VAL A N 1
ATOM 690 C CA . VAL A 1 92 ? 8.701 0.758 -12.989 1.00 91.00 92 VAL A CA 1
ATOM 691 C C . VAL A 1 92 ? 9.883 -0.024 -13.568 1.00 91.00 92 VAL A C 1
ATOM 693 O O . VAL A 1 92 ? 10.170 0.098 -14.751 1.00 91.00 92 VAL A O 1
ATOM 696 N N . THR A 1 93 ? 10.529 -0.874 -12.763 1.00 89.81 93 THR A N 1
ATOM 697 C CA . THR A 1 93 ? 11.623 -1.756 -13.214 1.00 89.81 93 THR A CA 1
ATOM 698 C C . THR A 1 93 ? 11.159 -3.155 -13.633 1.00 89.81 93 THR A C 1
ATOM 700 O O . THR A 1 93 ? 11.986 -3.967 -14.044 1.00 89.81 93 THR A O 1
ATOM 703 N N . SER A 1 94 ? 9.861 -3.464 -13.517 1.00 87.00 94 SER A N 1
ATOM 704 C CA . SER A 1 94 ? 9.335 -4.792 -13.858 1.00 87.00 94 SER A CA 1
ATOM 705 C C . SER A 1 94 ? 9.423 -5.080 -15.355 1.00 87.00 94 SER A C 1
ATOM 707 O O . SER A 1 94 ? 9.183 -4.204 -16.189 1.00 87.00 94 SER A O 1
ATOM 709 N N . ALA A 1 95 ? 9.733 -6.331 -15.704 1.00 81.50 95 ALA A N 1
ATOM 710 C CA . ALA A 1 95 ? 9.627 -6.773 -17.085 1.00 81.50 95 ALA A CA 1
ATOM 711 C C . ALA A 1 95 ? 8.148 -6.937 -17.470 1.00 81.50 95 ALA A C 1
ATOM 713 O O . ALA A 1 95 ? 7.292 -7.237 -16.634 1.00 81.50 95 ALA A O 1
ATOM 714 N N . SER A 1 96 ? 7.839 -6.821 -18.763 1.00 70.00 96 SER A N 1
ATOM 715 C CA . SER A 1 96 ? 6.469 -6.966 -19.286 1.00 70.00 96 SER A CA 1
ATOM 716 C C . SER A 1 96 ? 5.825 -8.328 -18.982 1.00 70.00 96 SER A C 1
ATOM 718 O O . SER A 1 96 ? 4.601 -8.451 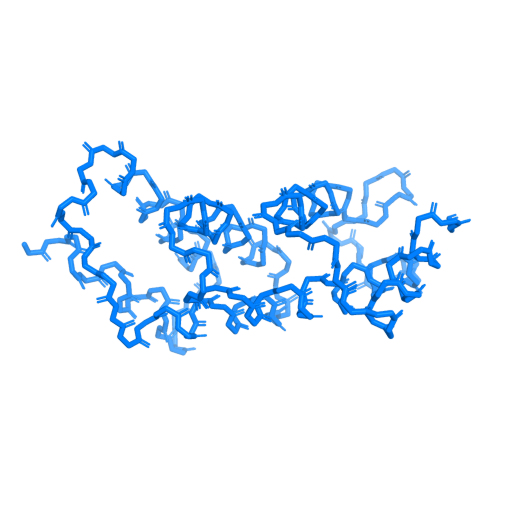-18.988 1.00 70.00 96 SER A O 1
ATOM 720 N N . THR A 1 97 ? 6.629 -9.351 -18.691 1.00 76.81 97 THR A N 1
ATOM 721 C CA . THR A 1 97 ? 6.181 -10.694 -18.302 1.00 76.81 97 THR A CA 1
ATOM 722 C C . THR A 1 97 ? 5.791 -10.817 -16.832 1.00 76.81 97 THR A C 1
ATOM 724 O O . THR A 1 97 ? 5.024 -11.712 -16.495 1.00 76.81 97 THR A O 1
ATOM 727 N N . ASP A 1 98 ? 6.282 -9.936 -15.958 1.00 80.94 98 ASP A N 1
ATOM 728 C CA . ASP A 1 98 ? 6.136 -10.093 -14.504 1.00 80.94 98 ASP A CA 1
ATOM 729 C C . ASP A 1 98 ? 4.757 -9.646 -14.004 1.00 80.94 98 ASP A C 1
ATOM 731 O O . ASP A 1 98 ? 4.281 -10.112 -12.970 1.00 80.94 98 ASP A O 1
ATOM 735 N N . LEU A 1 99 ? 4.108 -8.735 -14.736 1.00 86.88 99 LEU A N 1
ATOM 736 C CA . LEU A 1 99 ? 2.840 -8.102 -14.366 1.00 86.88 99 LEU A CA 1
ATOM 737 C C . LEU A 1 99 ? 1.781 -8.246 -15.465 1.00 86.88 99 LEU A C 1
ATOM 739 O O . LEU A 1 99 ? 1.054 -7.290 -15.730 1.00 86.88 99 LEU A O 1
ATOM 743 N N . GLN A 1 100 ? 1.688 -9.404 -16.128 1.00 85.19 100 GLN A N 1
ATOM 744 C CA . GLN A 1 100 ? 0.796 -9.590 -17.286 1.00 85.19 100 GLN A CA 1
ATOM 745 C C . GLN A 1 100 ? -0.654 -9.156 -17.009 1.00 85.19 100 GLN A C 1
ATOM 747 O O . GLN A 1 100 ? -1.194 -8.351 -17.764 1.00 85.19 100 GLN A O 1
ATOM 752 N N . ASP A 1 101 ? -1.238 -9.574 -15.882 1.00 90.56 101 ASP A N 1
ATOM 753 C CA . ASP A 1 101 ? -2.629 -9.243 -15.519 1.00 90.56 101 ASP A CA 1
ATOM 754 C C . ASP A 1 101 ? -2.851 -7.762 -15.161 1.00 90.56 101 ASP A C 1
ATOM 756 O O . ASP A 1 101 ? -3.984 -7.282 -15.106 1.00 90.56 101 ASP A O 1
ATOM 760 N N . TYR A 1 102 ? -1.770 -7.024 -14.898 1.00 93.00 102 TYR A N 1
ATOM 761 C CA . TYR A 1 102 ? -1.797 -5.627 -14.457 1.00 93.00 102 TYR A CA 1
ATOM 762 C C . TYR A 1 102 ? -1.094 -4.674 -15.429 1.00 93.00 102 TYR A C 1
ATOM 764 O O . TYR A 1 102 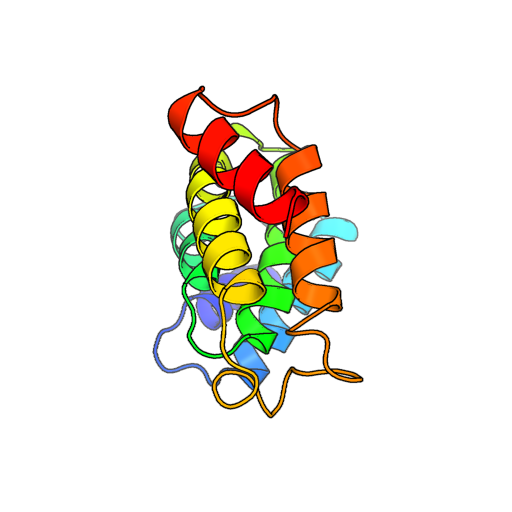? -1.005 -3.474 -15.157 1.00 93.00 102 TYR A O 1
ATOM 772 N N . THR A 1 103 ? -0.613 -5.175 -16.565 1.00 94.12 103 THR A N 1
ATOM 773 C CA . THR A 1 103 ? -0.021 -4.368 -17.631 1.00 94.12 103 THR A CA 1
ATOM 774 C C . THR A 1 103 ? -1.121 -3.863 -18.548 1.00 94.12 103 THR A C 1
ATOM 776 O O . THR A 1 103 ? -1.870 -4.637 -19.137 1.00 94.12 103 THR A O 1
ATOM 779 N N . TYR A 1 104 ? -1.211 -2.545 -18.694 1.00 93.56 104 TYR A N 1
ATOM 780 C CA . TYR A 1 104 ? -2.210 -1.895 -19.531 1.00 93.56 104 TYR A CA 1
ATOM 781 C C . TYR A 1 104 ? -1.511 -1.133 -20.652 1.00 93.56 104 TYR A C 1
ATOM 783 O O . TYR A 1 104 ? -0.789 -0.178 -20.385 1.00 93.56 104 TYR A O 1
ATOM 791 N N . TYR A 1 105 ? -1.702 -1.568 -21.902 1.00 92.81 105 TYR A N 1
ATOM 792 C CA . TYR A 1 105 ? -1.044 -0.984 -23.084 1.00 92.81 105 TYR A CA 1
ATOM 793 C C . TYR A 1 105 ? 0.471 -0.791 -22.899 1.00 92.81 105 TYR A C 1
ATOM 795 O O . TYR A 1 105 ? 0.997 0.299 -23.098 1.00 92.81 105 TYR A O 1
ATOM 803 N N . PHE A 1 106 ? 1.169 -1.860 -22.501 1.00 89.25 106 PHE A N 1
ATOM 804 C CA . PHE A 1 106 ? 2.619 -1.866 -22.241 1.00 89.25 106 PHE A CA 1
ATOM 805 C C . PHE A 1 106 ? 3.083 -0.976 -21.078 1.00 89.25 106 PHE A C 1
ATOM 807 O O . PHE A 1 106 ? 4.282 -0.808 -20.883 1.00 89.25 106 PHE A O 1
ATOM 814 N N . VAL A 1 107 ? 2.156 -0.456 -20.271 1.00 91.38 107 VAL A N 1
ATOM 815 C CA . VAL A 1 107 ? 2.469 0.274 -19.040 1.00 91.38 107 VAL A CA 1
ATOM 816 C C . VAL A 1 107 ? 2.191 -0.630 -17.833 1.00 91.38 107 VAL A C 1
ATOM 818 O O . VAL A 1 107 ? 1.054 -1.090 -17.676 1.00 91.38 107 VAL A O 1
ATOM 821 N N . PRO A 1 108 ? 3.181 -0.898 -16.962 1.00 93.75 108 PRO A N 1
ATOM 822 C CA . PRO A 1 108 ? 2.990 -1.749 -15.794 1.00 93.75 108 PRO A CA 1
ATOM 823 C C . PRO A 1 108 ? 2.173 -1.031 -14.710 1.00 93.75 108 PRO A C 1
ATOM 825 O O . PRO A 1 108 ? 2.554 0.027 -14.210 1.00 93.75 108 PRO A O 1
ATOM 828 N N . ALA A 1 109 ? 1.037 -1.621 -14.331 1.00 95.06 109 ALA A N 1
ATOM 829 C CA . ALA A 1 109 ? 0.187 -1.220 -13.207 1.00 95.06 109 ALA A CA 1
ATOM 830 C C . ALA A 1 109 ? -0.076 0.304 -13.072 1.00 95.06 109 ALA A C 1
ATOM 832 O O . ALA A 1 109 ? 0.071 0.857 -11.974 1.00 95.06 109 ALA A O 1
ATOM 833 N N . PRO A 1 110 ? -0.532 1.008 -14.131 1.00 95.88 110 PRO A N 1
ATOM 834 C CA . PRO A 1 110 ? -0.587 2.474 -14.150 1.00 95.88 110 PRO A CA 1
ATOM 835 C C . PRO A 1 110 ? -1.441 3.067 -13.022 1.00 95.88 110 PRO A C 1
ATOM 837 O O . PRO A 1 110 ? -1.045 4.033 -12.369 1.00 95.88 110 PRO A O 1
ATOM 840 N N . TRP A 1 111 ? -2.599 2.470 -12.725 1.00 97.44 111 TRP A N 1
ATOM 841 C CA . TRP A 1 111 ? -3.475 2.957 -11.653 1.00 97.44 111 TRP A CA 1
ATOM 842 C C . TRP A 1 111 ? -2.878 2.777 -10.259 1.00 97.44 111 TRP A C 1
ATOM 844 O O . TRP A 1 111 ? -3.131 3.600 -9.374 1.00 97.44 111 TRP A O 1
ATOM 854 N N . LEU A 1 112 ? -2.094 1.717 -10.051 1.00 97.31 112 LEU A N 1
ATOM 855 C CA . LEU A 1 112 ? -1.409 1.507 -8.784 1.00 97.31 112 LEU A CA 1
ATOM 856 C C . LEU A 1 112 ? -0.289 2.536 -8.620 1.00 97.31 112 LEU A C 1
ATOM 858 O O . LEU A 1 112 ? -0.220 3.167 -7.568 1.00 97.31 112 LEU A O 1
ATOM 862 N N . SER A 1 113 ? 0.502 2.790 -9.666 1.00 96.38 113 SER A N 1
ATOM 863 C CA . SER A 1 113 ? 1.530 3.838 -9.667 1.00 96.38 113 SER A CA 1
ATOM 864 C C . SER A 1 113 ? 0.944 5.205 -9.300 1.00 96.38 113 SER A C 1
ATOM 866 O O . SER A 1 113 ? 1.436 5.864 -8.385 1.00 96.38 113 SER A O 1
ATOM 868 N N . VAL A 1 114 ? -0.186 5.589 -9.907 1.00 97.50 114 VAL A N 1
ATOM 869 C CA . VAL A 1 114 ? -0.896 6.839 -9.571 1.00 97.50 114 VAL A CA 1
ATOM 870 C C . VAL A 1 114 ? -1.338 6.871 -8.105 1.00 97.50 114 VAL A C 1
ATOM 872 O O . VAL A 1 114 ? -1.184 7.891 -7.432 1.00 97.50 114 VAL A O 1
ATOM 875 N N . LYS A 1 115 ? -1.878 5.767 -7.574 1.00 97.88 115 LYS A N 1
ATOM 876 C CA . LYS A 1 115 ? -2.312 5.698 -6.170 1.00 97.88 115 LYS A CA 1
ATOM 877 C C . LYS A 1 115 ? -1.143 5.769 -5.190 1.00 97.88 115 LYS A C 1
ATOM 879 O O . LYS A 1 115 ? -1.266 6.458 -4.180 1.00 97.88 115 LYS A O 1
ATOM 884 N N . LEU A 1 116 ? -0.026 5.107 -5.485 1.00 97.44 116 LEU A N 1
ATOM 885 C CA . LEU A 1 116 ? 1.186 5.165 -4.665 1.00 97.44 116 LEU A CA 1
ATOM 886 C C . LEU A 1 116 ? 1.765 6.582 -4.656 1.00 97.44 116 LEU A C 1
ATOM 888 O O . LEU A 1 116 ? 2.026 7.125 -3.588 1.00 97.44 116 LEU A O 1
ATOM 892 N N . LEU A 1 117 ? 1.866 7.231 -5.819 1.00 95.81 117 LEU A N 1
ATOM 893 C CA . LEU A 1 117 ? 2.288 8.632 -5.909 1.00 95.81 117 LEU A CA 1
ATOM 894 C C . LEU A 1 117 ? 1.346 9.558 -5.131 1.00 95.81 117 LEU A C 1
ATOM 896 O O . LEU A 1 117 ? 1.800 10.457 -4.424 1.00 95.81 117 LEU A O 1
ATOM 900 N N . ARG A 1 118 ? 0.030 9.316 -5.194 1.00 96.44 118 ARG A N 1
ATOM 901 C CA . ARG A 1 118 ? -0.946 10.087 -4.417 1.00 96.44 118 ARG A CA 1
ATOM 902 C C . ARG A 1 118 ? -0.800 9.877 -2.910 1.00 96.44 118 ARG A C 1
ATOM 904 O O . ARG A 1 118 ? -0.962 10.840 -2.167 1.00 96.44 118 ARG A O 1
ATOM 911 N N . LEU A 1 119 ? -0.489 8.660 -2.461 1.00 96.75 119 LEU A N 1
ATOM 912 C CA . LEU A 1 119 ? -0.170 8.379 -1.060 1.00 96.75 119 LEU A CA 1
ATOM 913 C C . LEU A 1 119 ? 1.080 9.148 -0.613 1.00 96.75 119 LEU A C 1
ATOM 915 O O . LEU A 1 119 ? 1.063 9.763 0.448 1.00 96.75 119 LEU A O 1
ATOM 919 N N . LEU A 1 120 ? 2.139 9.158 -1.426 1.00 95.38 120 LEU A N 1
ATOM 920 C CA . LEU A 1 120 ? 3.381 9.869 -1.105 1.00 95.38 120 LEU A CA 1
ATOM 921 C C . LEU A 1 120 ? 3.167 11.384 -0.961 1.00 95.38 120 LEU A C 1
ATOM 923 O O . LEU A 1 120 ? 3.796 12.005 -0.112 1.00 95.38 120 LEU A O 1
ATOM 927 N N . GLN A 1 121 ? 2.225 11.968 -1.708 1.00 94.19 121 GLN A N 1
ATOM 928 C CA . GLN A 1 121 ? 1.836 13.379 -1.568 1.00 94.19 121 GLN A CA 1
ATOM 929 C C . GLN A 1 121 ? 1.138 13.710 -0.235 1.00 94.19 121 GLN A C 1
ATOM 931 O O . GLN A 1 121 ? 0.952 14.887 0.067 1.00 94.19 121 GLN A O 1
ATOM 936 N N . CYS A 1 122 ? 0.725 12.718 0.563 1.00 93.06 122 CYS A N 1
ATOM 937 C CA . CYS A 1 122 ? 0.201 12.957 1.913 1.00 93.06 122 CYS A CA 1
ATOM 938 C C . CYS A 1 122 ? 1.301 13.259 2.940 1.00 93.06 122 CYS A C 1
ATOM 940 O O . CYS A 1 122 ? 0.985 13.633 4.067 1.00 93.06 122 CYS A O 1
ATOM 942 N N . TYR A 1 123 ? 2.570 13.098 2.564 1.00 93.50 123 TYR A N 1
ATOM 943 C CA . TYR A 1 123 ? 3.719 13.230 3.446 1.00 93.50 123 TYR A CA 1
ATOM 944 C C . TYR A 1 123 ? 4.668 14.334 2.973 1.00 93.50 123 TYR A C 1
ATOM 946 O O . TYR A 1 123 ? 4.708 14.653 1.781 1.00 93.50 123 TYR A O 1
ATOM 954 N N . PRO A 1 124 ? 5.465 14.921 3.886 1.00 89.81 124 PRO A N 1
ATOM 955 C CA . PRO A 1 124 ? 6.580 15.761 3.480 1.00 89.81 124 PRO A CA 1
ATOM 956 C C . PRO A 1 124 ? 7.592 14.947 2.654 1.00 89.81 124 PRO A C 1
ATOM 958 O O . PRO A 1 124 ? 7.622 13.714 2.746 1.00 89.81 124 PRO A O 1
ATOM 961 N N . PRO A 1 125 ? 8.450 15.621 1.865 1.00 83.75 125 PRO A N 1
ATOM 962 C CA . PRO A 1 125 ? 9.478 14.956 1.081 1.00 83.75 125 PRO A CA 1
ATOM 963 C C . PRO A 1 125 ? 10.309 13.999 1.947 1.00 83.75 125 PRO A C 1
ATOM 965 O O . PRO A 1 125 ? 10.816 14.421 2.990 1.00 83.75 125 PRO A O 1
ATOM 968 N N . PRO A 1 126 ? 10.478 12.736 1.527 1.00 81.38 126 PRO A N 1
ATOM 969 C CA . PRO A 1 126 ? 11.140 11.734 2.346 1.00 81.38 126 PRO A CA 1
ATOM 970 C C . PRO A 1 126 ? 12.639 12.029 2.493 1.00 81.38 126 PRO A C 1
ATOM 972 O O . PRO A 1 126 ? 13.198 12.887 1.788 1.00 81.38 126 PRO A O 1
ATOM 975 N N . ASP A 1 127 ? 13.283 11.298 3.407 1.00 81.50 127 ASP A N 1
ATOM 976 C CA . ASP A 1 127 ? 14.723 11.379 3.661 1.00 81.50 127 ASP A CA 1
ATOM 977 C C . ASP A 1 127 ? 15.535 11.212 2.367 1.00 81.50 127 ASP A C 1
ATOM 979 O O . ASP A 1 127 ? 15.089 10.504 1.456 1.00 81.50 127 ASP A O 1
ATOM 983 N N . PRO A 1 128 ? 16.740 11.804 2.266 1.00 80.69 128 PRO A N 1
ATOM 984 C CA . PRO A 1 128 ? 17.525 11.824 1.030 1.00 80.69 128 PRO A CA 1
ATOM 985 C C . PRO A 1 128 ? 17.699 10.451 0.362 1.00 80.69 128 PRO A C 1
ATOM 987 O O . PRO A 1 128 ? 17.597 10.349 -0.857 1.00 80.69 128 PRO A O 1
ATOM 990 N N . ALA A 1 129 ? 17.879 9.386 1.153 1.00 78.50 129 ALA A N 1
ATOM 991 C CA . ALA A 1 129 ? 18.021 8.020 0.648 1.00 78.50 129 ALA A CA 1
ATOM 992 C C . ALA A 1 129 ? 16.747 7.493 -0.043 1.00 78.50 129 ALA A C 1
ATOM 994 O O . ALA A 1 129 ? 16.808 6.898 -1.116 1.00 78.50 129 ALA A O 1
ATOM 995 N N . VAL A 1 130 ? 15.575 7.731 0.553 1.00 79.25 130 VAL A N 1
ATOM 996 C CA . VAL A 1 130 ? 14.278 7.324 -0.016 1.00 79.25 130 VAL A CA 1
ATOM 997 C C . VAL A 1 130 ? 13.899 8.239 -1.183 1.00 79.25 130 VAL A C 1
ATOM 999 O O . VAL A 1 130 ? 13.330 7.781 -2.171 1.00 79.25 130 VAL A O 1
ATOM 1002 N N . ARG A 1 131 ? 14.264 9.522 -1.098 1.00 80.62 131 ARG A N 1
ATOM 1003 C CA . ARG A 1 131 ? 14.069 10.504 -2.164 1.00 80.62 131 ARG A CA 1
ATOM 1004 C C . ARG A 1 131 ? 14.845 10.145 -3.425 1.00 80.62 131 ARG A C 1
ATOM 1006 O O . ARG A 1 131 ? 14.255 10.205 -4.491 1.00 80.62 131 ARG A O 1
ATOM 1013 N N . GLY A 1 132 ? 16.109 9.732 -3.308 1.00 79.56 132 GLY A N 1
ATOM 1014 C CA . GLY A 1 132 ? 16.917 9.321 -4.461 1.00 79.56 132 GLY A CA 1
ATOM 1015 C C . GLY A 1 132 ? 16.258 8.193 -5.257 1.00 79.56 132 GLY A C 1
ATOM 1016 O O . GLY A 1 132 ? 16.083 8.315 -6.464 1.00 79.56 132 GLY A O 1
ATOM 1017 N N . ARG A 1 133 ? 15.774 7.156 -4.558 1.00 82.00 133 ARG A N 1
ATOM 1018 C CA . ARG A 1 133 ? 15.018 6.054 -5.180 1.00 82.00 133 ARG A CA 1
ATOM 1019 C C . ARG A 1 133 ? 13.734 6.531 -5.853 1.00 82.00 133 ARG A C 1
ATOM 1021 O O . ARG A 1 133 ? 13.389 6.042 -6.919 1.00 82.00 133 ARG A O 1
ATOM 1028 N N . LEU A 1 134 ? 13.005 7.458 -5.230 1.00 83.31 134 LEU A N 1
ATOM 1029 C CA . LEU A 1 134 ? 11.789 8.014 -5.822 1.00 83.31 134 LEU A CA 1
ATOM 1030 C C . LEU A 1 134 ? 12.095 8.815 -7.094 1.00 83.31 134 LEU A C 1
ATOM 1032 O O . LEU A 1 134 ? 11.362 8.673 -8.064 1.00 83.31 134 LEU A O 1
ATOM 1036 N N . THR A 1 135 ? 13.155 9.626 -7.100 1.00 82.38 135 THR A N 1
ATOM 1037 C CA . THR A 1 135 ? 13.571 10.387 -8.285 1.00 82.38 135 THR A CA 1
ATOM 1038 C C . THR A 1 135 ? 13.914 9.454 -9.442 1.00 82.38 135 THR A C 1
ATOM 1040 O O . THR A 1 135 ? 13.386 9.640 -10.530 1.00 82.38 135 THR A O 1
ATOM 1043 N N . GLU A 1 136 ? 14.684 8.394 -9.187 1.00 83.38 136 GLU A N 1
ATOM 1044 C CA . GLU A 1 136 ? 15.010 7.375 -10.194 1.00 83.38 136 GLU A CA 1
ATOM 1045 C C . GLU A 1 136 ? 13.745 6.751 -10.811 1.00 83.38 136 GLU A C 1
ATOM 1047 O O . GLU A 1 136 ? 13.659 6.595 -12.025 1.00 83.38 136 GLU A O 1
ATOM 1052 N N . CYS A 1 137 ? 12.717 6.480 -9.994 1.00 82.25 137 CYS A N 1
ATOM 1053 C CA . CYS A 1 137 ? 11.441 5.937 -10.476 1.00 82.25 137 CYS A CA 1
ATOM 1054 C C . CYS A 1 137 ? 10.643 6.900 -11.365 1.00 82.25 137 CYS A C 1
ATOM 1056 O O . CYS A 1 137 ? 9.738 6.459 -12.065 1.00 82.25 137 CYS A O 1
ATOM 1058 N N . LEU A 1 138 ? 10.877 8.209 -11.248 1.00 81.88 138 LEU A N 1
ATOM 1059 C CA . LEU A 1 138 ? 10.166 9.239 -12.010 1.00 81.88 138 LEU A CA 1
ATOM 1060 C C . LEU A 1 138 ? 10.889 9.606 -13.311 1.00 81.88 138 LEU A C 1
ATOM 1062 O O . LEU A 1 138 ? 10.284 10.233 -14.176 1.00 81.88 138 LEU A O 1
ATOM 1066 N N . GLU A 1 139 ? 12.169 9.255 -13.423 1.00 80.31 139 GLU A N 1
ATOM 1067 C CA . GLU A 1 139 ? 13.010 9.498 -14.600 1.00 80.31 139 GLU A CA 1
ATOM 1068 C C . GLU A 1 139 ? 13.000 8.328 -15.600 1.00 80.31 139 GLU A C 1
ATOM 1070 O O . GLU A 1 139 ? 13.549 8.468 -16.693 1.00 80.31 139 GLU A O 1
ATOM 1075 N N . THR A 1 140 ? 12.391 7.194 -15.230 1.00 62.94 140 THR A N 1
ATOM 1076 C CA . THR A 1 140 ? 12.224 6.001 -16.082 1.00 62.94 140 THR A CA 1
ATOM 1077 C C . THR A 1 140 ? 11.018 6.125 -17.006 1.00 62.94 140 THR A C 1
ATOM 1079 O O . THR A 1 140 ? 11.145 5.710 -18.180 1.00 62.94 140 THR A O 1
#

InterPro domains:
  IPR002553 Clathrin/coatomer adaptor, adaptin-like, N-terminal [PF01602] (3-138)
  IPR011989 Armadillo-like helical [G3DSA:1.25.10.10] (1-140)
  IPR016024 Armadillo-type fold [SSF48371] (13-126)
  IPR050840 Adaptor Complexes Large Subunit [PTHR22780] (1-139)

Organism: Homo sapiens (NCBI:txid9606)

Secondary structure (DSSP, 8-state):
-HHHHHHHHHT-TTS-HHHHHHHHHHHHHHHHH-GGGS--STHHHHHHHGGG-S-HHHHHHHHHHHHHHHTT-TGGGTHHHHHHHHHHHHHHT--TTTTGGGEETTEESHHHHHHHHHHHTTSPPPPHHHHHHHHHHHH-